Protein AF-A0A132NBG9-F1 (afdb_monomer_lite)

Radius of gyration: 16.78 Å; chains: 1; bounding box: 37×35×43 Å

Secondary structure (DSSP, 8-state):
---HHHHHHHHHHHHHHHHHHHHHHHHHHHHHHHHTT-HHHHHHHHHHHHHHHS-TTSSTTS--

Foldseek 3Di:
DDDVVVVVVVVVVVVVVVLVVLLVVLVVQLVVCVVVVPPPSNVVSVVVNCVSPDDPPPVVPPPD

pLDDT: mean 87.27, std 16.84, range [42.41, 98.5]

InterPro domains:
  IPR014957 IDEAL domain [PF08858] (13-49)
  IPR014957 IDEAL domain [SM00914] (13-49)
  IPR027393 Virus scaffolding protein, C-terminal [G3DSA:4.10.810.10] (3-56)

Organism: Hydrogenibacillus schlegelii (NCBI:txid1484)

Sequence (64 aa):
MTNPLYGVMAELVLEEAIRQYHIRRLREEIDAALAAHDRGRFMELAAELARLTEPDGERSNRGA

Structure (mmCIF, N/CA/C/O backbone):
data_AF-A0A132NBG9-F1
#
_entry.id   AF-A0A132NBG9-F1
#
loop_
_atom_site.group_PDB
_atom_site.id
_atom_site.type_symbol
_atom_site.label_atom_id
_atom_site.label_alt_id
_atom_site.label_comp_id
_atom_site.label_asym_id
_atom_site.label_entity_id
_atom_site.label_seq_id
_atom_site.pdbx_PDB_ins_code
_atom_site.Cartn_x
_atom_site.Cartn_y
_atom_site.Cartn_z
_atom_site.occupancy
_atom_site.B_iso_or_equiv
_atom_site.auth_seq_id
_atom_site.auth_comp_id
_atom_site.auth_asym_id
_atom_site.auth_atom_id
_atom_site.pdbx_PDB_model_num
ATOM 1 N N . MET A 1 1 ? -26.460 0.674 28.926 1.00 54.25 1 MET A N 1
ATOM 2 C CA . MET A 1 1 ? -26.031 1.877 28.182 1.00 54.25 1 MET A CA 1
ATOM 3 C C . MET A 1 1 ? -24.748 1.525 27.457 1.00 54.25 1 MET A C 1
ATOM 5 O O . MET A 1 1 ? -23.810 1.094 28.114 1.00 54.25 1 MET A O 1
ATOM 9 N N . THR A 1 2 ? -24.731 1.597 26.129 1.00 70.62 2 THR A N 1
ATOM 10 C CA . THR A 1 2 ? -23.532 1.332 25.322 1.00 70.62 2 THR A CA 1
ATOM 11 C C . THR A 1 2 ? -22.511 2.429 25.604 1.00 70.62 2 THR A C 1
ATOM 13 O O . THR A 1 2 ? -22.861 3.605 25.547 1.00 70.62 2 THR A O 1
ATOM 16 N N . ASN A 1 3 ? -21.278 2.068 25.965 1.00 82.56 3 ASN A N 1
ATOM 17 C CA . ASN A 1 3 ? -20.235 3.058 26.219 1.00 82.56 3 ASN A CA 1
ATOM 18 C C . ASN A 1 3 ? -19.821 3.688 24.872 1.00 82.56 3 ASN A C 1
ATOM 20 O O . ASN A 1 3 ? -19.331 2.952 24.014 1.00 82.56 3 ASN A O 1
ATOM 24 N N . PRO A 1 4 ? -20.000 5.006 24.664 1.00 82.75 4 PRO A N 1
ATOM 25 C CA . PRO A 1 4 ? -19.642 5.678 23.412 1.00 82.75 4 PRO A CA 1
ATOM 26 C C . PRO A 1 4 ? -18.155 5.532 23.058 1.00 82.75 4 PRO A C 1
ATOM 28 O O . PRO A 1 4 ? -17.805 5.556 21.882 1.00 82.75 4 PRO A O 1
ATOM 31 N N . LEU A 1 5 ? -17.293 5.272 24.049 1.00 89.00 5 LEU A N 1
ATOM 32 C CA . LEU A 1 5 ? -15.888 4.932 23.831 1.00 89.00 5 LEU A CA 1
ATOM 33 C C . LEU A 1 5 ? -15.719 3.699 22.932 1.00 89.00 5 LEU A C 1
ATOM 35 O O . LEU A 1 5 ? -14.815 3.675 22.107 1.00 89.00 5 LEU A O 1
ATOM 39 N N . TYR A 1 6 ? -16.585 2.688 23.051 1.00 90.56 6 TYR A N 1
ATOM 40 C CA . TYR A 1 6 ? -16.488 1.495 22.205 1.00 90.56 6 TYR A CA 1
ATOM 41 C C . TYR A 1 6 ? -16.806 1.789 20.737 1.00 90.56 6 TYR A C 1
ATOM 43 O O . TYR A 1 6 ? -16.221 1.149 19.870 1.00 90.56 6 TYR A O 1
ATOM 51 N N . GLY A 1 7 ? -17.678 2.765 20.458 1.00 89.50 7 GLY A N 1
ATOM 52 C CA . GLY A 1 7 ? -17.945 3.220 19.091 1.00 89.50 7 GLY A CA 1
ATOM 53 C C . GLY A 1 7 ? -16.710 3.872 18.473 1.00 89.50 7 GLY A C 1
ATOM 54 O O . GLY A 1 7 ? -16.230 3.418 17.441 1.00 89.50 7 GLY A O 1
ATOM 55 N N . VAL A 1 8 ? -16.126 4.846 19.177 1.00 91.62 8 VAL A N 1
ATOM 56 C CA . VAL A 1 8 ? -14.908 5.546 18.730 1.00 91.62 8 VAL A CA 1
ATOM 57 C C . VAL A 1 8 ? -13.733 4.578 18.559 1.00 91.62 8 VAL A C 1
ATOM 59 O O . VAL A 1 8 ? -12.998 4.648 17.581 1.00 91.62 8 VAL A O 1
ATOM 62 N N . MET A 1 9 ? -13.563 3.624 19.479 1.00 93.12 9 MET A N 1
ATOM 63 C CA . MET A 1 9 ? -12.511 2.612 19.357 1.00 93.12 9 MET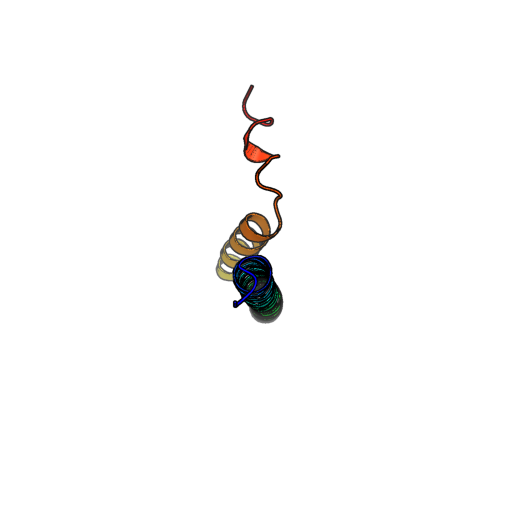 A CA 1
ATOM 64 C C . MET A 1 9 ? -12.719 1.701 18.144 1.00 93.12 9 MET A C 1
ATOM 66 O O . MET A 1 9 ? -11.744 1.341 17.489 1.00 93.12 9 MET A O 1
ATOM 70 N N . ALA A 1 10 ? -13.962 1.327 17.829 1.00 94.38 10 ALA A N 1
ATOM 71 C CA . ALA A 1 10 ? -14.254 0.525 16.645 1.00 94.38 10 ALA A CA 1
ATOM 72 C C . ALA A 1 10 ? -13.939 1.287 15.349 1.00 94.38 10 ALA A C 1
ATOM 74 O O . ALA A 1 10 ? -13.368 0.700 14.432 1.00 94.38 10 ALA A O 1
ATOM 75 N N . GLU A 1 11 ? -14.254 2.584 15.297 1.00 94.44 11 GLU A N 1
ATOM 76 C CA . GLU A 1 11 ? -13.912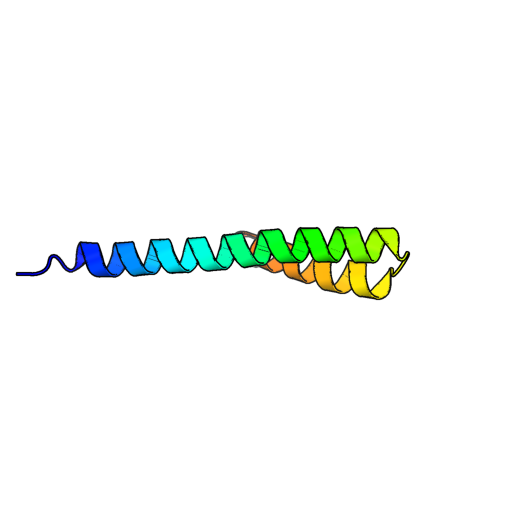 3.459 14.169 1.00 94.44 11 GLU A CA 1
ATOM 77 C C . GLU A 1 11 ? -12.394 3.544 13.975 1.00 94.44 11 GLU A C 1
ATOM 79 O O . GLU A 1 11 ? -11.905 3.224 12.895 1.00 94.44 11 GLU A O 1
ATOM 84 N N . LEU A 1 12 ? -11.633 3.839 15.034 1.00 94.56 12 LEU A N 1
ATOM 85 C CA . LEU A 1 12 ? -10.168 3.920 14.966 1.00 94.56 12 LEU A CA 1
ATOM 86 C C . LEU A 1 12 ? -9.518 2.597 14.537 1.00 94.56 12 LEU A C 1
ATOM 88 O O . LEU A 1 12 ? -8.576 2.588 13.745 1.00 94.56 12 LEU A O 1
ATOM 92 N N . VAL A 1 13 ? -10.019 1.465 15.043 1.00 95.94 13 VAL A N 1
ATOM 93 C CA . VAL A 1 13 ? -9.528 0.136 14.647 1.00 95.94 13 VAL A CA 1
ATOM 94 C C . VAL A 1 13 ? -9.813 -0.130 13.171 1.00 95.94 13 VAL A C 1
ATOM 96 O O . VAL A 1 13 ? -8.950 -0.658 12.469 1.00 95.94 13 VAL A O 1
ATOM 99 N N . LEU A 1 14 ? -11.004 0.230 12.690 1.00 95.44 14 LEU A N 1
ATOM 100 C CA . LEU A 1 14 ? -11.371 0.052 11.290 1.00 95.44 14 LEU A CA 1
ATOM 101 C C . LEU A 1 14 ? -10.525 0.943 10.372 1.00 95.44 14 LEU A C 1
ATOM 103 O O . LEU A 1 14 ? -10.009 0.459 9.365 1.00 95.44 14 LEU A O 1
ATOM 107 N N . GLU A 1 15 ? -10.345 2.212 10.731 1.00 95.19 15 GLU A N 1
ATOM 108 C CA . GLU A 1 15 ? -9.503 3.157 9.995 1.00 95.19 15 GLU A CA 1
ATOM 109 C C . GLU A 1 15 ? -8.062 2.655 9.880 1.00 95.19 15 GLU A C 1
ATOM 111 O O . GLU A 1 15 ? -7.494 2.635 8.784 1.00 95.19 15 GLU A O 1
ATOM 116 N N . GLU A 1 16 ? -7.482 2.185 10.986 1.00 94.56 16 GLU A N 1
ATOM 117 C CA . GLU A 1 16 ? -6.128 1.637 10.987 1.00 94.56 16 GLU A CA 1
ATOM 118 C C . GLU A 1 16 ? -6.035 0.358 10.147 1.00 94.56 16 GLU A C 1
ATOM 120 O O . GLU A 1 16 ? -5.110 0.205 9.348 1.00 94.56 16 GLU A O 1
ATOM 125 N N . ALA A 1 17 ? -7.014 -0.544 10.252 1.00 96.44 17 ALA A N 1
ATOM 126 C CA . ALA A 1 17 ? -7.043 -1.767 9.454 1.00 96.44 17 ALA A CA 1
ATOM 127 C C . ALA A 1 17 ? -7.097 -1.470 7.945 1.00 96.44 17 ALA A C 1
ATOM 129 O O . ALA A 1 17 ? -6.372 -2.093 7.164 1.00 96.44 17 ALA A O 1
ATOM 130 N N . ILE A 1 18 ? -7.911 -0.493 7.532 1.00 96.12 18 ILE A N 1
ATOM 131 C CA . ILE A 1 18 ? -8.005 -0.051 6.135 1.00 96.12 18 ILE A CA 1
ATOM 132 C C . ILE A 1 18 ? -6.673 0.551 5.676 1.00 96.12 18 ILE A C 1
ATOM 134 O O . ILE A 1 18 ? -6.178 0.202 4.600 1.00 96.12 18 ILE A O 1
ATOM 138 N N . ARG A 1 19 ? -6.059 1.412 6.496 1.00 94.44 19 ARG A N 1
ATOM 139 C CA . ARG A 1 19 ? -4.763 2.031 6.193 1.00 94.44 19 ARG A CA 1
ATOM 140 C C . ARG A 1 19 ? -3.673 0.979 5.990 1.00 94.44 19 ARG A C 1
ATOM 142 O O . ARG A 1 19 ? -2.975 1.005 4.977 1.00 94.44 19 ARG A O 1
ATOM 149 N N . GLN A 1 20 ? -3.567 0.018 6.906 1.00 95.75 20 GLN A N 1
ATOM 150 C CA . GLN A 1 20 ? -2.583 -1.065 6.836 1.00 95.75 20 GLN A CA 1
ATOM 151 C C . GLN A 1 20 ? -2.803 -1.964 5.618 1.00 95.75 20 GLN A C 1
ATOM 153 O O . GLN A 1 20 ? -1.846 -2.325 4.929 1.00 95.75 20 GLN A O 1
ATOM 158 N N . TYR A 1 21 ? -4.062 -2.293 5.310 1.00 96.69 21 TYR A N 1
ATOM 159 C CA . TYR A 1 21 ? -4.401 -3.040 4.102 1.00 96.69 21 TYR A CA 1
ATOM 160 C C . TYR A 1 21 ? -3.923 -2.311 2.842 1.00 96.69 21 TYR A C 1
ATOM 162 O O . TYR A 1 21 ? -3.294 -2.925 1.977 1.00 96.69 21 TYR A O 1
ATOM 170 N N . HIS A 1 22 ? -4.174 -1.003 2.758 1.00 96.31 22 HIS A N 1
ATOM 171 C CA . HIS A 1 22 ? -3.785 -0.210 1.600 1.00 96.31 22 HIS A CA 1
ATOM 172 C C . HIS A 1 22 ? -2.259 -0.122 1.453 1.00 96.31 22 HIS A C 1
ATOM 174 O O . HIS A 1 22 ? -1.732 -0.365 0.369 1.00 96.31 22 HIS A O 1
ATOM 180 N N . ILE A 1 23 ? -1.535 0.123 2.549 1.00 96.88 23 ILE A N 1
ATOM 181 C CA . ILE A 1 23 ? -0.064 0.152 2.557 1.00 96.88 23 ILE A CA 1
ATOM 182 C C . ILE A 1 23 ? 0.520 -1.179 2.081 1.00 96.88 23 ILE A C 1
ATOM 184 O O . ILE A 1 23 ? 1.433 -1.192 1.253 1.00 96.88 23 ILE A O 1
ATOM 188 N N . ARG A 1 24 ? 0.003 -2.305 2.589 1.00 97.88 24 ARG A N 1
ATOM 189 C CA . ARG A 1 24 ? 0.465 -3.635 2.176 1.00 97.88 24 ARG A CA 1
ATOM 190 C C . ARG A 1 24 ? 0.258 -3.841 0.678 1.00 97.88 24 ARG A C 1
ATOM 192 O O . ARG A 1 24 ? 1.196 -4.224 -0.011 1.00 97.88 24 ARG A O 1
ATOM 199 N N . ARG A 1 25 ? -0.936 -3.522 0.178 1.00 98.00 25 ARG A N 1
ATOM 200 C CA . ARG A 1 25 ? -1.264 -3.647 -1.243 1.00 98.00 25 ARG A CA 1
ATOM 201 C C . ARG A 1 25 ? -0.362 -2.780 -2.127 1.00 98.00 25 ARG A C 1
ATOM 203 O O . ARG A 1 25 ? 0.129 -3.260 -3.139 1.00 98.00 25 ARG A O 1
ATOM 210 N N . LEU A 1 26 ? -0.103 -1.529 -1.744 1.00 97.88 26 LEU A N 1
ATOM 211 C CA . LEU A 1 26 ? 0.789 -0.647 -2.506 1.00 97.88 26 LEU A CA 1
ATOM 212 C C . LEU A 1 26 ? 2.208 -1.207 -2.595 1.00 97.88 26 LEU A C 1
ATOM 214 O O . LEU A 1 26 ? 2.820 -1.125 -3.652 1.00 97.88 26 LEU A O 1
ATOM 218 N N . ARG A 1 27 ? 2.725 -1.809 -1.518 1.00 97.88 27 ARG A N 1
ATOM 219 C CA . ARG A 1 27 ? 4.041 -2.468 -1.540 1.00 97.88 27 ARG A CA 1
ATOM 220 C C . ARG A 1 27 ? 4.070 -3.641 -2.521 1.00 97.88 27 ARG A C 1
ATOM 222 O O . ARG A 1 27 ? 4.988 -3.717 -3.327 1.00 97.88 27 ARG A O 1
ATOM 229 N N . GLU A 1 28 ? 3.042 -4.487 -2.505 1.00 98.44 28 GLU A N 1
ATOM 230 C CA . GLU A 1 28 ? 2.911 -5.603 -3.453 1.00 98.44 28 GLU A CA 1
ATOM 231 C C . GLU A 1 28 ? 2.852 -5.111 -4.913 1.00 98.44 28 GLU A C 1
ATOM 233 O O . GLU A 1 28 ? 3.512 -5.667 -5.790 1.00 98.44 28 GLU A O 1
ATOM 238 N N . GLU A 1 29 ? 2.105 -4.036 -5.185 1.00 98.44 29 GLU A N 1
ATOM 239 C CA . GLU A 1 29 ? 2.018 -3.446 -6.527 1.00 98.44 29 GLU A CA 1
ATOM 240 C C . GLU A 1 29 ? 3.334 -2.768 -6.959 1.00 98.44 29 GLU A C 1
ATOM 242 O O . GLU A 1 29 ? 3.697 -2.823 -8.135 1.00 98.44 29 GLU A O 1
ATOM 247 N N . ILE A 1 30 ? 4.076 -2.164 -6.024 1.00 98.31 30 ILE A N 1
ATOM 248 C CA . ILE A 1 30 ? 5.410 -1.594 -6.273 1.00 98.31 30 ILE A CA 1
ATOM 249 C C . ILE A 1 30 ? 6.391 -2.697 -6.666 1.00 98.31 30 ILE A C 1
ATOM 251 O O . ILE A 1 30 ? 7.101 -2.547 -7.661 1.00 98.31 30 ILE A O 1
ATOM 255 N N . ASP A 1 31 ? 6.407 -3.807 -5.930 1.00 98.31 31 ASP A N 1
ATOM 256 C CA . ASP A 1 31 ? 7.271 -4.949 -6.234 1.00 98.31 31 ASP A CA 1
ATOM 257 C C . ASP A 1 31 ? 6.948 -5.526 -7.621 1.00 98.31 31 ASP A C 1
ATOM 259 O O . ASP A 1 31 ? 7.855 -5.814 -8.407 1.00 98.31 31 ASP A O 1
ATOM 263 N N . ALA A 1 32 ? 5.660 -5.612 -7.973 1.00 98.50 32 ALA A N 1
ATOM 264 C CA . ALA A 1 32 ? 5.228 -6.021 -9.307 1.00 98.50 32 ALA A CA 1
ATOM 265 C C . ALA A 1 32 ? 5.691 -5.041 -10.403 1.00 98.50 32 ALA A C 1
ATOM 267 O O . ALA A 1 32 ? 6.179 -5.475 -11.449 1.00 98.50 32 ALA A O 1
ATOM 268 N N . ALA A 1 33 ? 5.593 -3.728 -10.168 1.00 98.44 33 ALA A N 1
ATOM 269 C CA . ALA A 1 33 ? 6.070 -2.711 -11.108 1.00 98.44 33 ALA A CA 1
ATOM 270 C C . ALA A 1 33 ? 7.593 -2.779 -11.306 1.00 98.44 33 ALA A C 1
ATOM 272 O O . ALA A 1 33 ? 8.076 -2.686 -12.436 1.00 98.44 33 ALA A O 1
ATOM 273 N N . LEU A 1 34 ? 8.354 -3.004 -10.230 1.00 97.88 34 LEU A N 1
ATOM 274 C CA . LEU A 1 34 ? 9.803 -3.205 -10.296 1.00 97.88 34 LEU A CA 1
ATOM 275 C C . LEU A 1 34 ? 10.164 -4.459 -11.098 1.00 97.88 34 LEU A C 1
ATOM 277 O O . LEU A 1 34 ? 11.037 -4.389 -11.963 1.00 97.88 34 LEU A O 1
ATOM 281 N N . ALA A 1 35 ? 9.470 -5.576 -10.860 1.00 98.38 35 ALA A N 1
ATOM 282 C CA . ALA A 1 35 ? 9.672 -6.820 -11.602 1.00 98.38 35 ALA A CA 1
ATOM 283 C C . ALA A 1 35 ? 9.358 -6.669 -13.102 1.00 98.38 35 ALA A C 1
ATOM 285 O O . ALA A 1 35 ? 10.016 -7.283 -13.938 1.00 98.38 35 ALA A O 1
ATOM 286 N N . ALA A 1 36 ? 8.385 -5.822 -13.446 1.00 98.44 36 ALA A N 1
ATOM 287 C CA . ALA A 1 36 ? 8.029 -5.4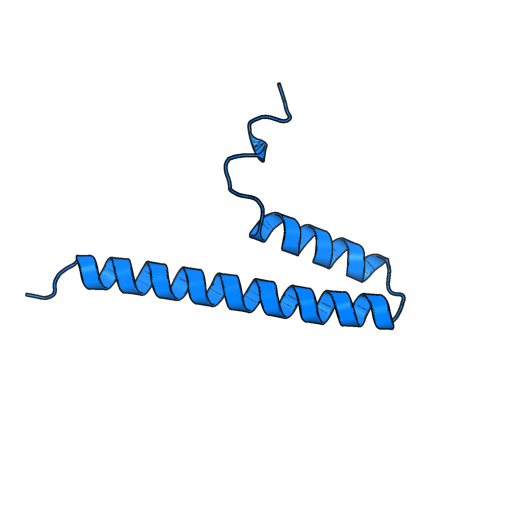94 -14.825 1.00 98.44 36 ALA A CA 1
ATOM 288 C C . ALA A 1 36 ? 8.924 -4.412 -15.464 1.00 98.44 36 ALA A C 1
ATOM 290 O O . ALA A 1 36 ? 8.722 -4.069 -16.628 1.00 98.44 36 ALA A O 1
ATOM 291 N N . HIS A 1 37 ? 9.891 -3.852 -14.724 1.00 97.50 37 HIS A N 1
ATOM 292 C CA . HIS A 1 37 ? 10.663 -2.666 -15.117 1.00 97.50 37 HIS A CA 1
ATOM 293 C C . HIS A 1 37 ? 9.794 -1.446 -15.496 1.00 97.50 37 HIS A C 1
ATOM 295 O O . HIS A 1 37 ? 10.233 -0.561 -16.236 1.00 97.50 37 HIS A O 1
ATOM 301 N N . ASP A 1 38 ? 8.574 -1.359 -14.959 1.00 98.31 38 ASP A N 1
ATOM 302 C CA . ASP A 1 38 ? 7.653 -0.251 -15.199 1.00 98.31 38 ASP A CA 1
ATOM 303 C C . ASP A 1 38 ? 7.947 0.908 -14.242 1.00 98.31 38 ASP A C 1
ATOM 305 O O . ASP A 1 38 ? 7.397 1.042 -13.143 1.00 98.31 38 ASP A O 1
ATOM 309 N N . ARG A 1 39 ? 8.849 1.783 -14.687 1.00 97.12 39 ARG A N 1
ATOM 310 C CA . ARG A 1 39 ? 9.253 2.964 -13.923 1.00 97.12 39 ARG A CA 1
ATOM 311 C C . ARG A 1 39 ? 8.102 3.948 -13.702 1.00 97.12 39 ARG A C 1
ATOM 313 O O . ARG A 1 39 ? 8.096 4.624 -12.677 1.00 97.12 39 ARG A O 1
ATOM 320 N N . GLY A 1 40 ? 7.168 4.063 -14.648 1.00 97.81 40 GL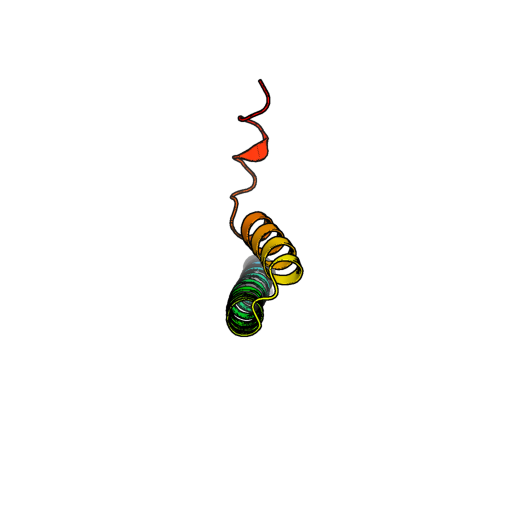Y A N 1
ATOM 321 C CA . GLY A 1 40 ? 6.042 4.991 -14.533 1.00 97.81 40 GLY A CA 1
ATOM 322 C C . GLY A 1 40 ? 5.132 4.571 -13.388 1.00 97.81 40 GLY A C 1
ATOM 323 O O . GLY A 1 40 ? 4.935 5.328 -12.435 1.00 97.81 40 GLY A O 1
ATOM 324 N N . ARG A 1 41 ? 4.697 3.308 -13.427 1.00 97.12 41 ARG A N 1
ATOM 325 C CA . ARG A 1 41 ? 3.844 2.718 -12.396 1.00 97.12 41 ARG A CA 1
ATOM 326 C C . ARG A 1 41 ? 4.511 2.711 -11.024 1.00 97.12 41 ARG A C 1
ATOM 328 O O . ARG A 1 41 ? 3.867 3.039 -10.031 1.00 97.12 41 ARG A O 1
ATOM 335 N N . PHE A 1 42 ? 5.808 2.408 -10.965 1.00 98.25 42 PHE A N 1
ATOM 336 C CA . PHE A 1 42 ? 6.583 2.494 -9.727 1.00 98.25 42 PH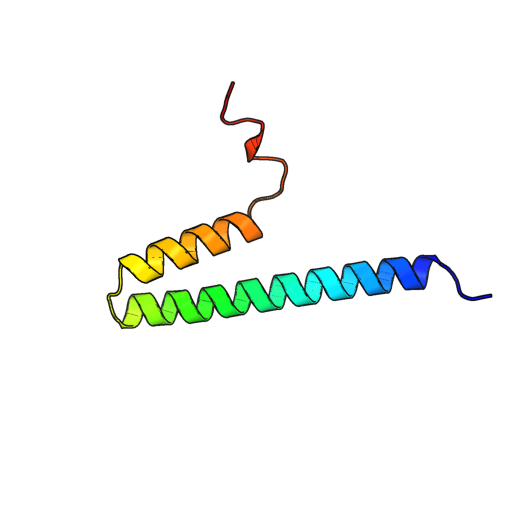E A CA 1
ATOM 337 C C . PHE A 1 42 ? 6.494 3.886 -9.082 1.00 98.25 42 PHE A C 1
ATOM 339 O O . PHE A 1 42 ? 6.205 3.991 -7.892 1.00 98.25 42 PHE A O 1
ATOM 346 N N . MET A 1 43 ? 6.723 4.957 -9.853 1.00 97.94 43 MET A N 1
ATOM 347 C CA . MET A 1 43 ? 6.737 6.323 -9.313 1.00 97.94 43 MET A CA 1
ATOM 348 C C . MET A 1 43 ? 5.361 6.760 -8.804 1.00 97.94 43 MET A C 1
ATOM 350 O O . MET A 1 43 ? 5.276 7.416 -7.765 1.00 97.94 43 MET A O 1
ATOM 354 N N . GLU A 1 44 ? 4.289 6.379 -9.501 1.00 97.88 44 GLU A N 1
ATOM 355 C CA . GLU A 1 44 ? 2.912 6.650 -9.073 1.00 97.88 44 GLU A CA 1
ATOM 356 C C . GLU A 1 44 ? 2.603 5.996 -7.722 1.00 97.88 44 GLU A C 1
ATOM 358 O O . GLU A 1 44 ? 2.175 6.672 -6.781 1.00 97.88 44 GLU A O 1
ATOM 363 N N . LEU A 1 45 ? 2.882 4.695 -7.612 1.00 97.94 45 LEU A N 1
ATOM 364 C CA . LEU A 1 45 ? 2.608 3.908 -6.412 1.00 97.94 45 LEU A CA 1
ATOM 365 C C . LEU A 1 45 ? 3.494 4.329 -5.233 1.00 97.94 45 LEU A C 1
ATOM 367 O O . LEU A 1 45 ? 3.018 4.421 -4.103 1.00 97.94 45 LEU A O 1
ATOM 371 N N . ALA A 1 46 ? 4.771 4.637 -5.481 1.00 95.62 46 ALA A N 1
ATOM 372 C CA . ALA A 1 46 ? 5.689 5.122 -4.453 1.00 95.62 46 ALA A CA 1
ATOM 373 C C . ALA A 1 46 ? 5.247 6.484 -3.896 1.00 95.62 46 ALA A C 1
ATOM 375 O O . ALA A 1 46 ? 5.291 6.702 -2.683 1.00 95.62 46 ALA A O 1
ATOM 376 N N . ALA A 1 47 ? 4.775 7.388 -4.761 1.00 96.19 47 ALA A N 1
ATOM 377 C CA . ALA A 1 47 ? 4.224 8.665 -4.327 1.00 96.19 47 ALA A CA 1
ATOM 378 C C . ALA A 1 47 ? 2.947 8.475 -3.499 1.00 96.19 47 ALA A C 1
ATOM 380 O O . ALA A 1 47 ? 2.746 9.185 -2.518 1.00 96.19 47 ALA A O 1
ATOM 381 N N . GLU A 1 48 ? 2.083 7.529 -3.869 1.00 95.31 48 GLU A N 1
ATOM 382 C CA . GLU A 1 48 ? 0.887 7.203 -3.089 1.00 95.31 48 GLU A CA 1
ATOM 383 C C . GLU A 1 48 ? 1.217 6.627 -1.715 1.00 95.31 48 GLU A C 1
ATOM 385 O O . GLU A 1 48 ? 0.684 7.102 -0.712 1.00 95.31 48 GLU A O 1
ATOM 390 N N . LEU A 1 49 ? 2.160 5.687 -1.656 1.00 95.75 49 LEU A N 1
ATOM 391 C CA . LEU A 1 49 ? 2.632 5.119 -0.401 1.00 95.75 49 LEU A CA 1
ATOM 392 C C . LEU A 1 49 ? 3.202 6.205 0.519 1.00 95.75 49 LEU A C 1
ATOM 394 O O . LEU A 1 49 ? 2.837 6.251 1.691 1.00 95.75 49 LEU A O 1
ATOM 398 N N . ALA A 1 50 ? 4.016 7.121 -0.017 1.00 93.81 50 ALA A N 1
ATOM 399 C CA . ALA A 1 50 ? 4.563 8.238 0.749 1.00 93.81 50 ALA A CA 1
ATOM 400 C C . ALA A 1 50 ? 3.459 9.104 1.378 1.00 93.81 50 ALA A C 1
ATOM 402 O O . ALA A 1 50 ? 3.555 9.449 2.552 1.00 93.81 50 ALA A O 1
ATOM 403 N N . ARG A 1 51 ? 2.369 9.392 0.649 1.00 92.25 51 ARG A N 1
ATOM 404 C CA . ARG A 1 51 ? 1.236 10.164 1.196 1.00 92.25 51 ARG A CA 1
ATOM 405 C C . ARG A 1 51 ? 0.527 9.461 2.355 1.00 92.25 51 ARG A C 1
ATOM 407 O O . ARG A 1 51 ? -0.034 10.154 3.191 1.00 92.25 51 ARG A O 1
ATOM 414 N N . LEU A 1 52 ? 0.521 8.128 2.387 1.00 89.00 52 LEU A N 1
ATOM 415 C CA . LEU A 1 52 ? -0.137 7.339 3.436 1.00 89.00 52 LEU A CA 1
ATOM 416 C C . LEU A 1 52 ? 0.752 7.089 4.659 1.00 89.00 52 LEU A C 1
ATOM 418 O O . LEU A 1 52 ? 0.237 6.731 5.717 1.00 89.00 52 LEU A O 1
ATOM 422 N N . THR A 1 53 ? 2.071 7.226 4.511 1.00 87.75 53 THR A N 1
ATOM 423 C CA . THR A 1 53 ? 3.044 7.000 5.590 1.00 87.75 53 THR A CA 1
ATOM 424 C C . THR A 1 53 ? 3.638 8.283 6.160 1.00 87.75 53 THR A C 1
ATOM 426 O O . THR A 1 53 ? 4.220 8.238 7.241 1.00 87.75 53 THR A O 1
ATOM 429 N N . GLU A 1 54 ? 3.533 9.409 5.449 1.00 83.06 54 GLU A N 1
ATOM 430 C CA . GLU A 1 54 ? 3.900 10.715 5.995 1.00 83.06 54 GLU A CA 1
ATOM 431 C C . GLU A 1 54 ? 2.939 11.076 7.140 1.0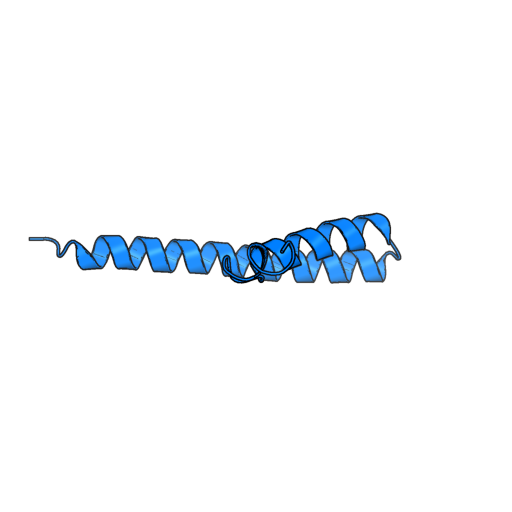0 83.06 54 GLU A C 1
ATOM 433 O O . GLU A 1 54 ? 1.724 11.080 6.935 1.00 83.06 54 GLU A O 1
ATOM 438 N N . PRO A 1 55 ? 3.447 11.403 8.340 1.00 60.44 55 PRO A N 1
ATOM 439 C CA . PRO A 1 55 ? 2.613 12.004 9.366 1.00 60.44 55 PRO A CA 1
ATOM 440 C C . PRO A 1 55 ? 2.145 13.380 8.875 1.00 60.44 55 PRO A C 1
ATOM 442 O O . PRO A 1 55 ? 2.949 14.167 8.367 1.00 60.44 55 PRO A O 1
ATOM 445 N N . ASP A 1 56 ? 0.862 13.697 9.072 1.00 58.78 56 ASP A N 1
ATOM 446 C CA . ASP A 1 56 ? 0.210 14.940 8.613 1.00 58.78 56 ASP A CA 1
ATOM 447 C C . ASP A 1 56 ? 0.966 16.241 8.988 1.00 58.78 56 ASP A C 1
ATOM 449 O O . ASP A 1 56 ? 0.745 17.295 8.391 1.00 58.78 56 ASP A O 1
ATOM 453 N N . GLY A 1 57 ? 1.899 16.190 9.947 1.00 49.69 57 GLY A N 1
ATOM 454 C CA . GLY A 1 57 ? 2.687 17.329 10.425 1.00 49.69 57 GLY A CA 1
ATOM 455 C C . GLY A 1 57 ? 3.890 17.766 9.570 1.00 49.69 57 GLY A C 1
ATOM 456 O O . GLY A 1 57 ? 4.351 18.894 9.738 1.00 49.69 57 GLY A O 1
ATOM 457 N N . GLU A 1 58 ? 4.419 16.957 8.644 1.00 47.38 58 GLU A N 1
ATOM 458 C CA . GLU A 1 58 ? 5.697 17.284 7.966 1.00 47.38 58 GLU A CA 1
ATOM 459 C C . GLU A 1 58 ? 5.567 18.121 6.682 1.00 47.38 58 GLU A C 1
ATOM 461 O O . GLU A 1 58 ? 6.561 18.646 6.166 1.00 47.38 58 GLU A O 1
ATOM 466 N N . ARG A 1 59 ? 4.346 18.313 6.171 1.00 52.25 59 ARG A N 1
ATOM 467 C CA . ARG A 1 59 ? 4.103 19.180 5.003 1.00 52.25 59 ARG A CA 1
ATOM 468 C C . ARG A 1 59 ? 4.077 20.664 5.343 1.00 52.25 59 ARG A C 1
ATOM 470 O O . ARG A 1 59 ? 4.330 21.483 4.466 1.00 52.25 59 ARG A O 1
ATOM 477 N N . SER A 1 60 ? 3.834 21.014 6.607 1.00 47.47 60 SER A N 1
ATOM 478 C CA . SER A 1 60 ? 3.747 22.412 7.041 1.00 47.47 60 SER A CA 1
ATOM 479 C C . SER A 1 60 ? 5.110 23.081 7.269 1.00 47.47 60 SER A C 1
ATOM 481 O O . SER A 1 60 ? 5.151 24.300 7.386 1.00 47.47 60 SER A O 1
ATOM 483 N N . ASN A 1 61 ? 6.216 22.325 7.330 1.00 50.50 61 ASN A N 1
ATOM 484 C CA . ASN A 1 61 ? 7.529 22.853 7.739 1.00 50.50 61 ASN A CA 1
ATOM 485 C C . ASN A 1 61 ? 8.609 22.832 6.636 1.00 50.50 61 ASN A C 1
ATOM 487 O O . ASN A 1 61 ? 9.769 23.125 6.901 1.00 50.50 61 ASN A O 1
ATOM 491 N N . ARG A 1 62 ? 8.252 22.473 5.394 1.00 54.25 62 ARG A N 1
ATOM 492 C CA . ARG A 1 62 ? 9.159 22.510 4.223 1.00 54.25 62 ARG A CA 1
ATOM 493 C C . ARG A 1 62 ? 8.814 23.629 3.226 1.00 54.25 62 ARG A C 1
ATOM 495 O O . ARG A 1 62 ? 9.219 23.565 2.070 1.00 54.25 62 ARG A O 1
ATOM 502 N N . GLY A 1 63 ? 8.053 24.630 3.673 1.00 55.81 63 GLY A N 1
ATOM 503 C CA . GLY A 1 63 ? 7.570 25.746 2.852 1.00 55.81 63 GLY A CA 1
ATOM 504 C C . GLY A 1 63 ? 7.660 27.122 3.522 1.00 55.81 63 GLY A C 1
ATOM 505 O O . GLY A 1 63 ? 6.869 27.992 3.167 1.00 55.81 63 GLY A O 1
ATOM 506 N N . ALA A 1 64 ? 8.575 27.305 4.480 1.00 42.41 64 ALA A N 1
ATOM 507 C CA . ALA A 1 64 ? 8.913 28.600 5.078 1.00 42.41 64 ALA A CA 1
ATOM 508 C C . ALA A 1 64 ? 10.384 28.936 4.815 1.00 42.41 64 ALA A C 1
ATOM 510 O O . ALA A 1 64 ? 11.215 28.003 4.920 1.00 42.41 64 ALA A O 1
#